Protein AF-A0A7X4EHR2-F1 (afdb_monomer)

Sequence (129 aa):
MARAGASPPFPPWRRGPMARSRPILVAVRLTPDESADWRTKAKAAGVPLSALIRRAMARTRTWTVPAAEVERERNLQVSRIGNNLNQIARWANTHKGAVEAVEVIGHLIAIKRALAALSPLEDPDSDAG

pLDDT: mean 70.05, std 15.72, range [35.59, 93.38]

Structure (mmCIF, N/CA/C/O backbone):
data_AF-A0A7X4EHR2-F1
#
_entry.id   AF-A0A7X4EHR2-F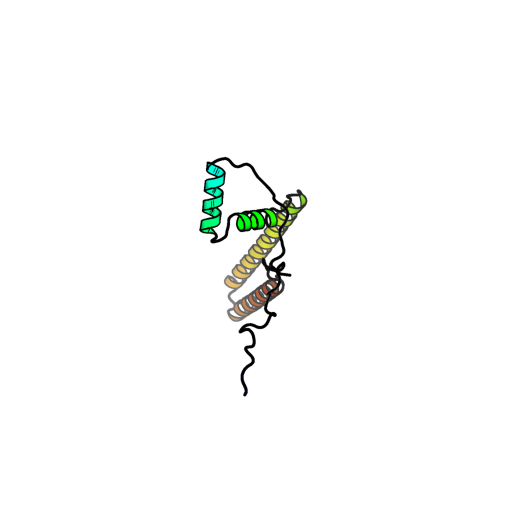1
#
loop_
_atom_site.group_PDB
_atom_site.id
_atom_site.type_symbol
_atom_site.label_atom_id
_atom_site.label_alt_id
_atom_site.label_comp_id
_atom_site.label_asym_id
_atom_site.label_entity_id
_atom_site.label_seq_id
_atom_site.pdbx_PDB_ins_code
_atom_site.Cartn_x
_atom_site.Cartn_y
_atom_site.Cartn_z
_atom_site.occupancy
_atom_site.B_iso_or_equiv
_atom_site.auth_seq_id
_atom_site.auth_comp_id
_atom_site.auth_asym_id
_atom_site.auth_atom_id
_atom_site.pdbx_PDB_model_num
ATOM 1 N N . MET A 1 1 ? -1.486 -71.027 -29.867 1.00 38.25 1 MET A N 1
ATOM 2 C CA . MET A 1 1 ? -0.600 -70.544 -28.781 1.00 38.25 1 MET A CA 1
ATOM 3 C C . MET A 1 1 ? -0.912 -69.080 -28.512 1.00 38.25 1 MET A C 1
ATOM 5 O O . MET A 1 1 ? -1.222 -68.362 -29.450 1.00 38.25 1 MET A O 1
ATOM 9 N N . ALA A 1 2 ? -0.928 -68.694 -27.238 1.00 45.69 2 ALA A N 1
ATOM 10 C CA . ALA A 1 2 ? -1.436 -67.429 -26.708 1.00 45.69 2 ALA A CA 1
ATOM 11 C C . ALA A 1 2 ? -0.322 -66.413 -26.374 1.00 45.69 2 ALA A C 1
ATOM 13 O O . ALA A 1 2 ? 0.838 -66.807 -26.279 1.00 45.69 2 ALA A O 1
ATOM 14 N N . ARG A 1 3 ? -0.770 -65.188 -26.020 1.00 42.16 3 ARG A N 1
ATOM 15 C CA . ARG A 1 3 ? -0.101 -64.061 -25.310 1.00 42.16 3 ARG A CA 1
ATOM 16 C C . ARG A 1 3 ? 0.536 -62.992 -26.211 1.00 42.16 3 ARG A C 1
ATOM 18 O O . ARG A 1 3 ? 1.156 -63.324 -27.203 1.00 42.16 3 ARG A O 1
ATOM 25 N N . ALA A 1 4 ? 0.467 -61.695 -25.911 1.00 44.94 4 ALA A N 1
ATOM 26 C CA . ALA A 1 4 ? -0.227 -60.934 -24.870 1.00 44.94 4 ALA A CA 1
ATOM 27 C C . ALA A 1 4 ? -0.303 -59.467 -25.331 1.00 44.94 4 ALA A C 1
ATOM 29 O O . ALA A 1 4 ? 0.607 -58.977 -25.997 1.00 44.94 4 ALA A O 1
ATOM 30 N N . GLY A 1 5 ? -1.379 -58.773 -24.957 1.00 51.50 5 GLY A N 1
ATOM 31 C CA . GLY A 1 5 ? -1.468 -57.325 -25.086 1.00 51.50 5 GLY A CA 1
ATOM 32 C C . GLY A 1 5 ? -0.519 -56.637 -24.106 1.00 51.50 5 GLY A C 1
ATOM 33 O O . GLY A 1 5 ? -0.476 -56.987 -22.928 1.00 51.50 5 GLY A O 1
AT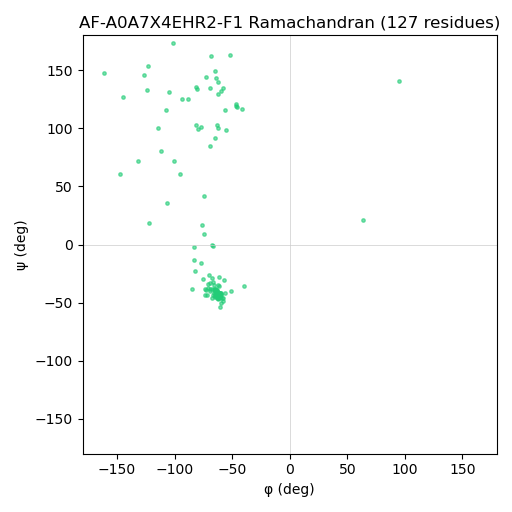OM 34 N N . ALA A 1 6 ? 0.214 -55.644 -24.597 1.00 48.06 6 ALA A N 1
ATOM 35 C CA . ALA A 1 6 ? 0.893 -54.663 -23.768 1.00 48.06 6 ALA A CA 1
ATOM 36 C C . ALA A 1 6 ? 0.245 -53.302 -24.039 1.00 48.06 6 ALA A C 1
ATOM 38 O O . ALA A 1 6 ? 0.496 -52.666 -25.061 1.00 48.06 6 ALA A O 1
ATOM 39 N N . SER A 1 7 ? -0.642 -52.891 -23.134 1.00 54.47 7 SER A N 1
ATOM 40 C CA . SER A 1 7 ? -1.141 -51.520 -23.057 1.00 54.47 7 SER A CA 1
ATOM 41 C C . SER A 1 7 ? 0.027 -50.569 -22.755 1.00 54.47 7 SER A C 1
ATOM 43 O O . SER A 1 7 ? 0.877 -50.912 -21.930 1.00 54.47 7 SER A O 1
ATOM 45 N N . PRO A 1 8 ? 0.096 -49.374 -23.364 1.00 61.09 8 PRO A N 1
ATOM 46 C CA . PRO A 1 8 ? 1.104 -48.385 -23.001 1.00 61.09 8 PRO A CA 1
ATOM 47 C C . PRO A 1 8 ? 0.900 -47.918 -21.543 1.00 61.09 8 PRO A C 1
ATOM 49 O O . PRO A 1 8 ? -0.243 -47.768 -21.107 1.00 61.09 8 PRO A O 1
ATOM 52 N N . PRO A 1 9 ? 1.979 -47.662 -20.779 1.00 59.81 9 PRO A N 1
ATOM 53 C CA . PRO A 1 9 ? 1.910 -47.457 -19.330 1.00 59.81 9 PRO A CA 1
ATOM 54 C C . PRO A 1 9 ? 1.342 -46.100 -18.875 1.00 59.81 9 PRO A C 1
ATOM 56 O O . PRO A 1 9 ? 1.393 -45.808 -17.684 1.00 59.81 9 PRO A O 1
ATOM 59 N N . PHE A 1 10 ? 0.782 -45.262 -19.759 1.00 49.91 10 PHE A N 1
ATOM 60 C CA . PHE A 1 10 ? 0.286 -43.937 -19.365 1.00 49.91 10 PHE A CA 1
ATOM 61 C C . PHE A 1 10 ? -0.974 -43.504 -20.144 1.00 49.91 10 PHE A C 1
ATOM 63 O O . PHE A 1 10 ? -0.953 -43.504 -21.376 1.00 49.91 10 PHE A O 1
ATOM 70 N N . PRO A 1 11 ? -2.072 -43.101 -19.467 1.00 49.88 11 PRO A N 1
ATOM 71 C CA . PRO A 1 11 ? -3.262 -42.563 -20.126 1.00 49.88 11 PRO A CA 1
ATOM 72 C C . PRO A 1 11 ? -3.022 -41.132 -20.662 1.00 49.88 11 PRO A C 1
ATOM 74 O O . PRO A 1 11 ? -2.364 -40.334 -19.990 1.00 49.88 11 PRO A O 1
ATOM 77 N N . PRO A 1 12 ? -3.588 -40.746 -21.826 1.00 49.91 12 PRO A N 1
ATOM 78 C CA . PRO A 1 12 ? -3.278 -39.477 -22.502 1.00 49.91 12 PRO A CA 1
ATOM 79 C C . PRO A 1 12 ? -3.914 -38.205 -21.901 1.00 49.91 12 PRO A C 1
ATOM 81 O O . PRO A 1 12 ? -3.921 -37.158 -22.549 1.00 49.91 12 PRO A O 1
ATOM 84 N N . TRP A 1 13 ? -4.409 -38.228 -20.658 1.00 55.88 13 TRP A N 1
ATOM 85 C CA . TRP A 1 13 ? -5.230 -37.132 -20.123 1.00 55.88 13 TRP A CA 1
ATOM 86 C C . TRP A 1 13 ? -4.793 -36.654 -18.732 1.00 55.88 13 TRP A C 1
ATOM 88 O O . TRP A 1 13 ? -5.491 -36.845 -17.744 1.00 55.88 13 TRP A O 1
ATOM 98 N N . ARG A 1 14 ? -3.647 -35.968 -18.665 1.00 44.97 14 ARG A N 1
ATOM 99 C CA . ARG A 1 14 ? -3.386 -34.886 -17.691 1.00 44.97 14 ARG A CA 1
ATOM 100 C C . ARG A 1 14 ? -2.473 -33.832 -18.315 1.00 44.97 14 ARG A C 1
ATOM 102 O O . ARG A 1 14 ? -1.382 -33.556 -17.828 1.00 44.97 14 ARG A O 1
ATOM 109 N N . ARG A 1 15 ? -2.918 -33.207 -19.407 1.00 49.12 15 ARG A N 1
ATOM 110 C CA . ARG A 1 15 ? -2.437 -31.855 -19.702 1.00 49.12 15 ARG A CA 1
ATOM 111 C C . ARG A 1 15 ? -3.211 -30.943 -18.755 1.00 49.12 15 ARG A C 1
ATOM 113 O O . ARG A 1 15 ? -4.391 -30.697 -18.976 1.00 49.12 15 ARG A O 1
ATOM 120 N N . GLY A 1 16 ? -2.575 -30.527 -17.657 1.00 51.25 16 GLY A N 1
ATOM 121 C CA . GLY A 1 16 ? -3.074 -29.394 -16.872 1.00 51.25 16 GLY A CA 1
ATOM 122 C C . GLY A 1 16 ? -3.310 -28.187 -17.793 1.00 51.25 16 GLY A C 1
ATOM 123 O O . GLY A 1 16 ? -2.807 -28.203 -18.924 1.00 51.25 16 GLY A O 1
ATOM 124 N N . PRO A 1 17 ? -4.079 -27.170 -17.363 1.00 50.72 17 PRO A N 1
ATOM 125 C CA . PRO A 1 17 ? -4.379 -26.010 -18.199 1.00 50.72 17 PRO A CA 1
ATOM 126 C C . PRO A 1 17 ? -3.083 -25.516 -18.840 1.00 50.72 17 PRO A C 1
ATOM 128 O O . PRO A 1 17 ? -2.110 -25.235 -18.137 1.00 50.72 17 PRO A O 1
ATOM 131 N N . MET A 1 18 ? -3.028 -25.535 -20.178 1.00 54.28 18 MET A N 1
ATOM 132 C CA . MET A 1 18 ? -1.826 -25.134 -20.900 1.00 54.28 18 MET A CA 1
ATOM 133 C C . MET A 1 18 ? -1.508 -23.716 -20.448 1.00 54.28 18 MET A C 1
ATOM 135 O O . MET A 1 18 ? -2.325 -22.816 -20.643 1.00 54.28 18 MET A O 1
ATOM 139 N N . ALA A 1 19 ? -0.361 -23.540 -19.784 1.00 59.62 19 ALA A N 1
ATOM 140 C CA . ALA A 1 19 ? 0.095 -22.232 -19.349 1.00 59.62 19 ALA A CA 1
ATOM 141 C C . ALA A 1 19 ? -0.056 -21.276 -20.534 1.00 59.62 19 ALA A C 1
ATOM 143 O O . ALA A 1 19 ? 0.474 -21.560 -21.611 1.00 59.62 19 ALA A O 1
ATOM 144 N N . ARG A 1 20 ? -0.852 -20.210 -20.356 1.00 69.31 20 ARG A N 1
ATOM 145 C CA . ARG A 1 20 ? -1.194 -19.272 -21.433 1.00 69.31 20 ARG A CA 1
ATOM 146 C C . 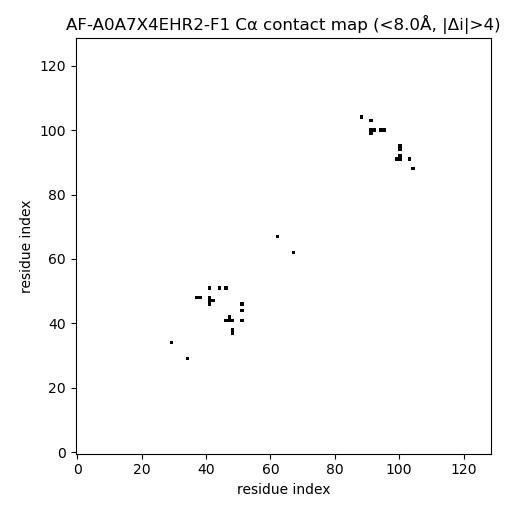ARG A 1 20 ? 0.073 -18.914 -22.203 1.00 69.31 20 ARG A C 1
ATOM 148 O O . ARG A 1 20 ? 1.023 -18.384 -21.619 1.00 69.31 20 ARG A O 1
ATOM 155 N N . SER A 1 21 ? 0.095 -19.250 -23.492 1.00 76.19 21 SER A N 1
ATOM 156 C CA . SER A 1 21 ? 1.222 -18.928 -24.363 1.00 76.19 21 SER A CA 1
ATOM 157 C C . SER A 1 21 ? 1.395 -17.410 -24.392 1.00 76.19 21 SER A C 1
ATOM 159 O O . SER A 1 21 ? 0.421 -16.674 -24.543 1.00 76.19 21 SER A O 1
ATOM 161 N N . ARG A 1 22 ? 2.630 -16.934 -24.206 1.00 79.88 22 ARG A N 1
ATOM 162 C CA . ARG A 1 22 ? 2.990 -15.509 -24.260 1.00 79.88 22 ARG A CA 1
ATOM 163 C C . ARG A 1 22 ? 3.867 -15.276 -25.499 1.00 79.88 22 ARG A C 1
ATOM 165 O O . ARG A 1 22 ? 5.086 -15.260 -25.354 1.00 79.88 22 ARG A O 1
ATOM 172 N N . PRO A 1 23 ? 3.274 -15.149 -26.704 1.00 85.19 23 PRO A N 1
ATOM 173 C CA . PRO A 1 23 ? 4.022 -15.127 -27.966 1.00 85.19 23 PRO A CA 1
ATOM 174 C C . PRO A 1 23 ? 4.710 -13.785 -28.258 1.00 85.19 23 PRO A C 1
ATOM 176 O O . PRO A 1 23 ? 5.583 -13.722 -29.117 1.00 85.19 23 PRO A O 1
ATOM 179 N N . ILE A 1 24 ? 4.322 -12.709 -27.567 1.00 88.31 24 ILE A N 1
ATOM 180 C CA . ILE A 1 24 ? 4.834 -11.357 -27.815 1.00 88.31 24 ILE A CA 1
ATOM 181 C C . ILE A 1 24 ? 6.103 -11.118 -26.993 1.00 88.31 24 ILE A C 1
ATOM 183 O O . ILE A 1 24 ? 6.093 -11.243 -25.765 1.00 88.31 24 ILE A O 1
ATOM 187 N N . LEU A 1 25 ? 7.181 -10.722 -27.673 1.00 86.44 25 LEU A N 1
ATOM 188 C CA . LEU A 1 25 ? 8.431 -10.295 -27.051 1.00 86.44 25 LEU A CA 1
ATOM 189 C C . LEU A 1 25 ? 8.445 -8.771 -26.882 1.00 86.44 25 LEU A C 1
ATOM 191 O O . LEU A 1 25 ? 8.320 -8.032 -27.854 1.00 86.44 25 LEU A O 1
ATOM 195 N N . VAL A 1 26 ? 8.665 -8.312 -25.651 1.00 83.56 26 VAL A N 1
ATOM 196 C CA . VAL A 1 26 ? 8.966 -6.907 -25.345 1.00 83.56 26 VAL A CA 1
ATOM 197 C C . VAL A 1 26 ? 10.440 -6.821 -24.962 1.00 83.56 26 VAL A C 1
ATOM 199 O O . VAL A 1 26 ? 10.850 -7.414 -23.963 1.00 83.56 26 VAL A O 1
ATOM 202 N N . ALA A 1 27 ? 11.237 -6.114 -25.764 1.00 88.00 27 ALA A N 1
ATOM 203 C CA . ALA A 1 27 ? 12.664 -5.915 -25.527 1.00 88.00 27 ALA A CA 1
ATOM 204 C C . ALA A 1 27 ? 12.930 -4.491 -25.020 1.00 88.00 27 ALA A C 1
ATOM 206 O O . ALA A 1 27 ? 12.463 -3.520 -25.609 1.00 88.00 27 ALA A O 1
ATOM 207 N N . VAL A 1 28 ? 13.703 -4.374 -23.939 1.00 87.38 28 VAL A N 1
ATOM 208 C CA . VAL A 1 28 ? 14.127 -3.098 -23.343 1.00 87.38 28 VAL A CA 1
ATOM 209 C C . VAL A 1 28 ? 15.650 -3.094 -23.286 1.00 87.38 28 VAL A C 1
ATOM 211 O O . VAL A 1 28 ? 16.254 -4.089 -22.882 1.00 87.38 28 VAL A O 1
ATOM 214 N N . ARG A 1 29 ? 16.276 -1.995 -23.717 1.00 91.56 29 ARG A N 1
ATOM 215 C CA . ARG A 1 29 ? 17.724 -1.803 -23.563 1.00 91.56 29 ARG A CA 1
ATOM 216 C C . ARG A 1 29 ? 18.010 -1.329 -22.144 1.00 91.56 29 ARG A C 1
ATOM 218 O O . ARG A 1 29 ? 17.332 -0.430 -21.664 1.00 91.56 29 ARG A O 1
ATOM 225 N N . LEU A 1 30 ? 19.001 -1.940 -21.510 1.00 88.44 30 LEU A N 1
ATOM 226 C CA . LEU A 1 30 ? 19.426 -1.629 -20.150 1.00 88.44 30 LEU A CA 1
ATOM 227 C C . LEU A 1 30 ? 20.922 -1.355 -20.157 1.00 88.44 30 LEU A C 1
ATOM 229 O O . LEU A 1 30 ? 21.674 -1.996 -20.899 1.00 88.44 30 LEU A O 1
ATOM 233 N N . THR A 1 31 ? 21.348 -0.443 -19.300 1.00 91.38 31 THR A N 1
ATOM 23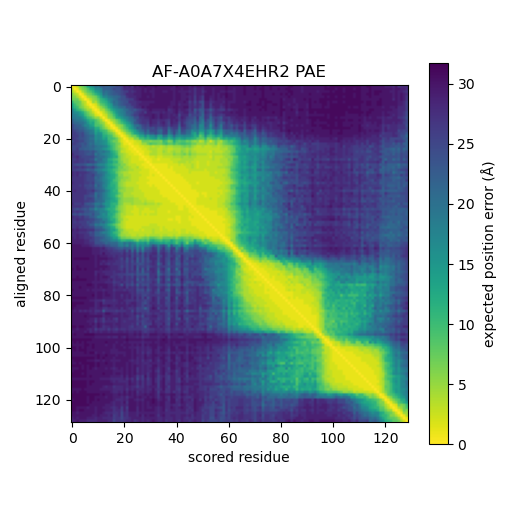4 C CA . THR A 1 31 ? 22.752 -0.336 -18.911 1.00 91.38 31 THR A CA 1
ATOM 235 C C . THR A 1 31 ? 23.174 -1.562 -18.078 1.00 91.38 31 THR A C 1
ATOM 237 O O . THR A 1 31 ? 22.318 -2.297 -17.562 1.00 91.38 31 THR A O 1
ATOM 240 N N . PRO A 1 32 ? 24.487 -1.834 -17.941 1.00 91.75 32 PRO A N 1
ATOM 241 C CA . PRO A 1 32 ? 24.973 -2.943 -17.118 1.00 91.75 32 PRO A CA 1
ATOM 242 C C . PRO A 1 32 ? 24.485 -2.871 -15.665 1.00 91.75 32 PRO A C 1
ATOM 244 O O . PRO A 1 32 ? 24.047 -3.889 -15.123 1.00 91.75 32 PRO A O 1
ATOM 247 N N . ASP A 1 33 ? 24.485 -1.670 -15.083 1.00 86.81 33 ASP A N 1
ATOM 248 C CA . ASP A 1 33 ? 24.084 -1.431 -13.694 1.00 86.81 33 ASP A CA 1
ATOM 249 C C . ASP A 1 33 ? 22.585 -1.685 -13.490 1.00 86.81 33 ASP A C 1
ATOM 251 O O . ASP A 1 33 ? 22.194 -2.437 -12.599 1.00 86.81 33 ASP A O 1
ATOM 255 N N . GLU A 1 34 ? 21.730 -1.182 -14.387 1.00 85.62 34 GLU A N 1
ATOM 256 C CA . GLU A 1 34 ? 20.285 -1.443 -14.326 1.00 85.62 34 GLU A CA 1
ATOM 257 C C . GLU A 1 34 ? 19.969 -2.942 -14.436 1.00 85.62 34 GLU A C 1
ATOM 259 O O . GLU A 1 34 ? 19.126 -3.471 -13.708 1.00 85.62 34 GLU A O 1
ATOM 264 N N . SER A 1 35 ? 20.666 -3.659 -15.323 1.00 88.94 35 SER A N 1
ATOM 265 C CA . SER A 1 35 ? 20.518 -5.113 -15.460 1.00 88.94 35 SER A CA 1
ATOM 266 C C . SER A 1 35 ? 20.908 -5.846 -14.171 1.00 88.94 35 SER A C 1
ATOM 268 O O . SER A 1 35 ? 20.207 -6.777 -13.753 1.00 88.94 35 SER A O 1
ATOM 270 N N . ALA A 1 36 ? 21.996 -5.430 -13.517 1.00 91.50 36 ALA A N 1
ATOM 271 C CA . ALA A 1 36 ? 22.443 -6.000 -12.249 1.00 91.50 36 ALA A CA 1
ATOM 272 C C . ALA A 1 36 ? 21.432 -5.737 -11.120 1.00 91.50 36 ALA A C 1
ATOM 274 O O . ALA A 1 36 ? 21.046 -6.666 -10.398 1.00 91.50 36 ALA A O 1
ATOM 275 N N . ASP A 1 37 ? 20.921 -4.512 -11.026 1.00 93.38 37 ASP A N 1
ATOM 276 C CA . ASP A 1 37 ? 19.909 -4.121 -10.047 1.00 93.38 37 ASP A CA 1
ATOM 277 C C . ASP A 1 37 ? 18.618 -4.922 -10.207 1.00 93.38 37 ASP A C 1
ATOM 279 O O . ASP A 1 37 ? 18.051 -5.427 -9.231 1.00 93.38 37 ASP A O 1
ATOM 283 N N . TRP A 1 38 ? 18.137 -5.086 -11.440 1.00 92.62 38 TRP A N 1
ATOM 284 C CA . TRP A 1 38 ? 16.894 -5.810 -11.690 1.00 92.62 38 TRP A CA 1
ATOM 285 C C . TRP A 1 38 ? 17.033 -7.301 -11.371 1.00 92.62 38 TRP A C 1
ATOM 287 O O . TRP A 1 38 ? 16.115 -7.905 -10.809 1.00 92.62 38 TRP A O 1
ATOM 297 N N . ARG A 1 39 ? 18.188 -7.902 -11.677 1.00 91.69 39 ARG A N 1
ATOM 298 C CA . ARG A 1 39 ? 18.493 -9.295 -11.309 1.00 91.69 39 ARG A CA 1
ATOM 299 C C . ARG A 1 39 ? 18.571 -9.473 -9.800 1.00 91.69 39 ARG A C 1
ATOM 301 O O . ARG A 1 39 ? 18.042 -10.455 -9.283 1.00 91.69 39 ARG A O 1
ATOM 308 N N . THR A 1 40 ? 19.167 -8.514 -9.101 1.00 93.25 40 THR A N 1
ATOM 309 C CA . THR A 1 40 ? 19.239 -8.510 -7.636 1.00 93.25 40 THR A CA 1
ATOM 310 C C . THR A 1 40 ? 17.842 -8.446 -7.024 1.00 93.25 40 THR A C 1
ATOM 312 O O . THR A 1 40 ? 17.503 -9.280 -6.184 1.00 93.25 40 THR A O 1
ATOM 315 N N . LYS A 1 41 ? 16.981 -7.546 -7.516 1.00 91.00 41 LYS A N 1
ATOM 316 C CA . LYS A 1 41 ? 15.569 -7.449 -7.102 1.00 91.00 41 LYS A CA 1
ATOM 317 C C . LYS A 1 41 ? 14.795 -8.742 -7.375 1.00 91.00 41 LYS A C 1
ATOM 319 O O . LYS A 1 41 ? 14.030 -9.188 -6.524 1.00 91.00 41 LYS A O 1
ATOM 324 N N . ALA A 1 42 ? 15.010 -9.371 -8.530 1.00 91.69 42 ALA A N 1
ATOM 325 C CA . ALA A 1 42 ? 14.350 -10.626 -8.890 1.00 91.69 42 ALA A CA 1
ATOM 326 C C . ALA A 1 42 ? 14.772 -11.773 -7.960 1.00 91.69 42 ALA A C 1
ATOM 328 O O . ALA A 1 42 ? 13.920 -12.510 -7.464 1.00 91.69 42 ALA A O 1
ATOM 329 N N . LYS A 1 43 ? 16.074 -11.864 -7.657 1.00 92.88 43 LYS A N 1
ATOM 330 C CA . LYS A 1 43 ? 16.630 -12.836 -6.710 1.00 92.88 43 LYS A CA 1
ATOM 331 C C . LYS A 1 43 ? 16.076 -12.630 -5.300 1.00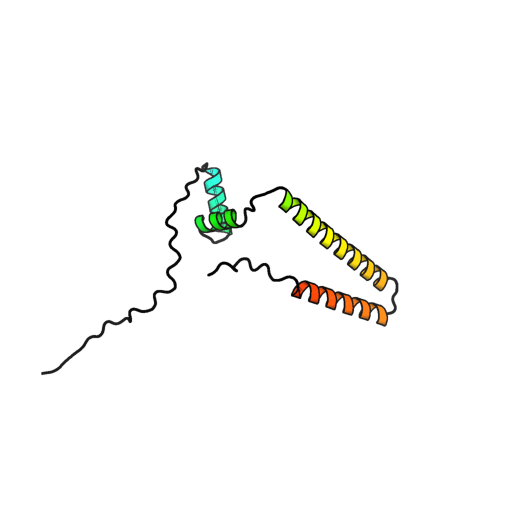 92.88 43 LYS A C 1
ATOM 333 O O . LYS A 1 43 ? 15.646 -13.600 -4.688 1.00 92.88 43 LYS A O 1
ATOM 338 N N . ALA A 1 44 ? 16.037 -11.389 -4.815 1.00 90.56 44 ALA A N 1
ATOM 339 C CA . ALA A 1 44 ? 15.475 -11.059 -3.504 1.00 90.56 44 ALA A CA 1
ATOM 340 C C . ALA A 1 44 ? 13.984 -11.421 -3.401 1.00 90.56 44 ALA A C 1
ATOM 342 O O . ALA A 1 44 ? 13.527 -11.889 -2.365 1.00 90.56 44 ALA A O 1
ATOM 343 N N . ALA A 1 45 ? 13.236 -11.257 -4.494 1.00 86.12 45 ALA A N 1
ATOM 344 C CA . ALA A 1 45 ? 11.824 -11.616 -4.573 1.00 86.12 45 ALA A CA 1
ATOM 345 C C . ALA A 1 45 ? 11.567 -13.105 -4.891 1.00 86.12 45 ALA A C 1
ATOM 347 O O . ALA A 1 45 ? 10.407 -13.503 -4.978 1.00 86.12 45 ALA A O 1
ATOM 348 N N . GLY A 1 46 ? 12.610 -13.920 -5.106 1.00 92.69 46 GLY A N 1
ATOM 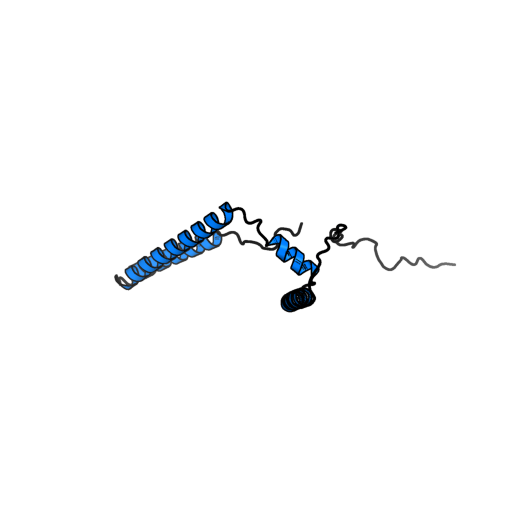349 C CA . GLY A 1 46 ? 12.485 -15.351 -5.412 1.00 92.69 46 GLY A CA 1
ATOM 350 C C . GLY A 1 46 ? 11.774 -15.664 -6.735 1.00 92.69 46 GLY A C 1
ATOM 351 O O . GLY A 1 46 ? 11.252 -16.762 -6.910 1.00 92.69 46 GLY A O 1
ATOM 352 N N . VAL A 1 47 ? 11.719 -14.710 -7.669 1.00 91.50 47 VAL A N 1
ATOM 353 C CA . VAL A 1 47 ? 10.989 -14.844 -8.939 1.00 91.50 47 VAL A CA 1
ATOM 354 C C . VAL A 1 47 ? 11.907 -14.634 -10.140 1.00 91.50 47 VAL A C 1
ATOM 356 O O . VAL A 1 47 ? 12.888 -13.897 -10.050 1.00 91.50 47 VAL A O 1
ATOM 359 N N . PRO A 1 48 ? 11.598 -15.223 -11.310 1.00 90.81 48 PRO A N 1
ATOM 360 C CA . PRO A 1 48 ? 12.347 -14.922 -12.520 1.00 90.81 48 PRO A CA 1
ATOM 361 C C . PRO A 1 48 ? 12.152 -13.457 -12.925 1.00 90.81 48 PRO A C 1
ATOM 363 O O . PRO A 1 48 ? 11.074 -12.881 -12.755 1.00 90.81 48 PRO A O 1
ATOM 366 N N . LEU A 1 49 ? 13.176 -12.877 -13.550 1.00 88.50 49 LEU A N 1
ATOM 367 C CA . LEU A 1 49 ? 13.198 -11.476 -13.985 1.00 88.50 49 LEU A CA 1
ATOM 368 C C . LEU A 1 49 ? 11.959 -11.079 -14.807 1.00 88.50 49 LEU A C 1
ATOM 370 O O . LEU A 1 49 ? 11.380 -10.020 -14.595 1.00 88.50 49 LEU A O 1
ATOM 374 N N . SER A 1 50 ? 11.490 -11.958 -15.695 1.00 88.06 50 SER A N 1
ATOM 375 C CA . SER A 1 50 ? 10.292 -11.703 -16.506 1.00 88.06 50 SER A CA 1
ATOM 376 C C . SER A 1 50 ? 9.003 -11.638 -15.679 1.00 88.06 50 SER A C 1
ATOM 378 O O . SER A 1 50 ? 8.083 -10.904 -16.032 1.00 88.06 50 SER A O 1
ATOM 380 N N . ALA A 1 51 ? 8.909 -12.391 -14.578 1.00 86.44 51 ALA A N 1
ATOM 381 C CA . ALA A 1 51 ? 7.782 -12.296 -13.655 1.00 86.44 51 ALA A CA 1
ATOM 382 C C . ALA A 1 51 ? 7.863 -11.017 -12.820 1.00 86.44 51 ALA A C 1
ATOM 384 O O . ALA A 1 51 ? 6.834 -10.375 -12.626 1.00 86.44 51 ALA A O 1
ATOM 385 N N . LEU A 1 52 ? 9.068 -10.611 -12.403 1.00 90.44 52 LEU A N 1
ATOM 386 C CA . LEU A 1 52 ? 9.277 -9.326 -11.740 1.00 90.44 52 LEU A CA 1
ATOM 387 C C . LEU A 1 52 ? 8.847 -8.161 -12.640 1.00 90.44 52 LEU A C 1
ATOM 389 O O . LEU A 1 52 ? 8.058 -7.336 -12.200 1.00 90.44 52 LEU A O 1
ATOM 393 N N . ILE A 1 53 ? 9.299 -8.124 -13.898 1.00 89.69 53 ILE A N 1
ATOM 394 C CA . ILE A 1 53 ? 8.949 -7.059 -14.854 1.00 89.69 53 ILE A CA 1
ATOM 395 C C . ILE A 1 53 ? 7.439 -7.028 -15.099 1.00 89.69 53 ILE A C 1
ATOM 397 O O . ILE A 1 53 ? 6.835 -5.963 -15.057 1.00 89.69 53 ILE A O 1
ATOM 401 N N . ARG A 1 54 ? 6.794 -8.187 -15.289 1.00 87.50 54 ARG A N 1
ATOM 402 C CA . ARG A 1 54 ? 5.331 -8.246 -15.453 1.00 87.50 54 ARG A CA 1
ATOM 403 C C . ARG A 1 54 ? 4.587 -7.731 -14.225 1.00 87.50 54 ARG A C 1
ATOM 405 O O . ARG A 1 54 ? 3.657 -6.950 -14.375 1.00 87.50 54 ARG A O 1
ATOM 412 N N . ARG A 1 55 ? 5.003 -8.135 -13.021 1.00 88.00 55 ARG A N 1
ATOM 413 C CA . ARG A 1 55 ? 4.420 -7.640 -11.765 1.00 88.00 55 ARG A CA 1
ATOM 414 C C . ARG A 1 55 ? 4.648 -6.145 -11.592 1.00 88.00 55 ARG A C 1
ATOM 416 O O . ARG A 1 55 ? 3.743 -5.455 -11.144 1.00 88.00 55 ARG A O 1
ATOM 423 N N . ALA A 1 56 ? 5.832 -5.655 -11.951 1.00 84.50 56 ALA A N 1
ATOM 424 C CA . ALA A 1 56 ? 6.143 -4.236 -11.925 1.00 84.50 56 ALA A CA 1
ATOM 425 C C . ALA A 1 56 ? 5.193 -3.478 -12.855 1.00 84.50 56 ALA A C 1
ATOM 427 O O . ALA A 1 56 ? 4.469 -2.628 -12.366 1.00 84.50 56 ALA A O 1
ATOM 428 N N . MET A 1 57 ? 5.086 -3.876 -14.126 1.00 83.00 57 MET A N 1
ATOM 429 C CA . MET A 1 57 ? 4.195 -3.237 -15.102 1.00 83.00 57 MET A CA 1
ATOM 430 C C . MET A 1 57 ? 2.708 -3.335 -14.738 1.00 83.00 57 MET A C 1
ATOM 432 O O . MET A 1 57 ? 1.970 -2.395 -14.996 1.00 83.00 57 MET A O 1
ATOM 436 N N . ALA A 1 58 ? 2.263 -4.432 -14.117 1.00 79.88 58 ALA A N 1
ATOM 437 C CA . ALA A 1 58 ? 0.886 -4.570 -13.632 1.00 79.88 58 ALA A CA 1
ATOM 438 C C . ALA A 1 58 ? 0.589 -3.651 -12.432 1.00 79.88 58 ALA A C 1
ATOM 440 O O . ALA A 1 58 ? -0.523 -3.157 -12.283 1.00 79.88 58 ALA A O 1
ATOM 441 N N . ARG A 1 59 ? 1.591 -3.409 -11.575 1.00 74.88 59 ARG A N 1
ATOM 442 C CA . ARG A 1 59 ? 1.505 -2.469 -10.445 1.00 74.88 59 ARG A CA 1
ATOM 443 C C . ARG A 1 59 ? 1.744 -1.024 -10.857 1.00 74.88 59 ARG A C 1
ATOM 445 O O . ARG A 1 59 ? 1.334 -0.120 -10.131 1.00 74.88 59 ARG A O 1
ATOM 452 N N . THR A 1 60 ? 2.430 -0.797 -11.975 1.00 67.31 60 THR A N 1
ATOM 453 C CA . THR A 1 60 ? 2.614 0.524 -12.565 1.00 67.31 60 THR A CA 1
ATOM 454 C C . THR A 1 60 ? 1.248 1.033 -12.993 1.00 67.31 60 THR A C 1
ATOM 456 O O . THR A 1 60 ? 0.778 0.787 -14.100 1.00 67.31 60 THR A O 1
ATOM 459 N N . ARG A 1 61 ? 0.592 1.755 -12.087 1.00 55.53 61 ARG A N 1
ATOM 460 C CA . ARG A 1 61 ? -0.605 2.513 -12.417 1.00 55.53 61 ARG A CA 1
ATOM 461 C C . ARG A 1 61 ? -0.208 3.562 -13.443 1.00 55.53 61 ARG A C 1
ATOM 463 O O . ARG A 1 61 ? 0.763 4.293 -13.242 1.00 55.53 61 ARG A O 1
ATOM 470 N N . THR A 1 62 ? -0.950 3.645 -14.540 1.00 51.72 62 THR A N 1
ATOM 471 C CA . THR A 1 62 ? -0.859 4.785 -15.449 1.00 51.72 62 THR A CA 1
ATOM 472 C C . THR A 1 62 ? -1.277 6.011 -14.651 1.00 51.72 62 THR A C 1
ATOM 474 O O . THR A 1 62 ? -2.464 6.193 -14.374 1.00 51.72 62 THR A O 1
ATOM 477 N N . TRP A 1 63 ? -0.296 6.786 -14.190 1.00 41.38 63 TRP A N 1
ATOM 478 C CA . TRP A 1 63 ? -0.516 7.942 -13.332 1.00 41.38 63 TRP A CA 1
ATOM 479 C C . TRP A 1 63 ? -1.212 9.035 -14.135 1.00 41.38 63 TRP A C 1
ATOM 481 O O . TRP A 1 63 ? -0.592 9.927 -14.705 1.00 41.38 63 TRP A O 1
ATOM 491 N N . THR A 1 64 ? -2.530 8.947 -14.216 1.00 52.47 64 THR A N 1
ATOM 492 C CA . THR A 1 64 ? -3.356 10.103 -14.513 1.00 52.47 64 THR A CA 1
ATOM 493 C C . THR A 1 64 ? -3.532 10.849 -13.190 1.00 52.47 64 THR A C 1
ATOM 495 O O . THR A 1 64 ? -3.779 10.241 -12.148 1.00 52.47 64 THR A O 1
ATOM 498 N N . VAL A 1 65 ? -3.382 12.175 -13.228 1.00 50.06 65 VAL A N 1
ATOM 499 C CA . VAL A 1 65 ? -3.553 13.111 -12.096 1.00 50.06 65 VAL A CA 1
ATOM 500 C C . VAL A 1 65 ? -4.739 12.785 -11.154 1.00 50.06 65 VAL A C 1
ATOM 502 O O . VAL A 1 65 ? -4.551 12.913 -9.944 1.00 50.06 65 VAL A O 1
ATOM 505 N N . PRO A 1 66 ? -5.900 12.266 -11.615 1.00 54.28 66 PRO A N 1
ATOM 506 C CA . PRO A 1 66 ? -7.015 11.903 -10.737 1.00 54.28 66 PRO A CA 1
ATOM 507 C C . PRO A 1 66 ? -6.698 10.803 -9.709 1.00 54.28 66 PRO A C 1
ATOM 509 O O . PRO A 1 66 ? -7.290 10.784 -8.635 1.00 54.28 66 PRO A O 1
ATOM 512 N N . ALA A 1 67 ? -5.760 9.890 -9.986 1.00 56.22 67 ALA A N 1
ATOM 513 C CA . ALA A 1 67 ? -5.471 8.765 -9.090 1.00 56.22 67 ALA A CA 1
ATOM 514 C C . ALA A 1 67 ? -4.760 9.200 -7.793 1.00 56.22 67 ALA A C 1
ATOM 516 O O . ALA A 1 67 ? -5.014 8.642 -6.728 1.00 56.22 67 ALA A O 1
ATOM 517 N N . ALA A 1 68 ? -3.905 10.223 -7.868 1.00 58.84 68 ALA A N 1
ATOM 518 C CA . ALA A 1 68 ? -3.149 10.730 -6.722 1.00 58.84 68 ALA A CA 1
ATOM 519 C C . ALA A 1 68 ? -4.039 11.473 -5.716 1.00 58.84 68 ALA A C 1
ATOM 521 O O . ALA A 1 68 ? -3.848 11.377 -4.504 1.00 58.84 68 ALA A O 1
ATOM 522 N N . GLU A 1 69 ? -5.020 12.213 -6.226 1.00 60.12 69 GLU A N 1
ATOM 523 C CA . GLU A 1 69 ? -5.958 12.983 -5.415 1.00 60.12 69 GLU A CA 1
ATOM 524 C C . GLU A 1 69 ? -6.951 12.062 -4.700 1.00 60.12 69 GLU A C 1
ATOM 526 O O . GLU A 1 69 ? -7.197 12.229 -3.506 1.00 60.12 69 GLU A O 1
ATOM 531 N N . VAL A 1 70 ? -7.403 11.003 -5.380 1.00 67.06 70 VAL A N 1
ATOM 532 C CA . VAL A 1 70 ? -8.236 9.948 -4.784 1.00 67.06 70 VAL A CA 1
ATOM 533 C C . VAL A 1 70 ? -7.498 9.207 -3.663 1.00 67.06 70 VAL A C 1
ATOM 535 O O . VAL A 1 70 ? -8.072 8.969 -2.599 1.00 67.06 70 VAL A O 1
ATOM 538 N N . GLU A 1 71 ? -6.219 8.862 -3.843 1.00 66.56 71 GLU A N 1
ATOM 539 C CA . GLU A 1 71 ? -5.437 8.221 -2.776 1.00 66.56 71 GLU A CA 1
ATOM 540 C C . GLU A 1 71 ? -5.139 9.158 -1.606 1.00 66.56 71 GLU A C 1
ATOM 542 O O . GLU A 1 71 ? -5.213 8.746 -0.445 1.00 66.56 71 GLU A O 1
ATOM 547 N N . ARG A 1 72 ? -4.849 10.432 -1.885 1.00 67.75 72 ARG A N 1
ATOM 548 C CA . ARG A 1 72 ? -4.653 11.443 -0.845 1.00 67.75 72 ARG A CA 1
ATOM 549 C C . ARG A 1 72 ? -5.924 11.644 -0.027 1.00 67.75 72 ARG A C 1
ATOM 551 O O . ARG A 1 72 ? -5.841 11.660 1.199 1.00 67.75 72 ARG A O 1
ATOM 558 N N . GLU A 1 73 ? -7.078 11.751 -0.678 1.00 70.25 73 GLU A N 1
ATOM 559 C CA . GLU A 1 73 ? -8.363 11.902 0.002 1.00 70.25 73 GLU A CA 1
ATOM 560 C C . GLU A 1 73 ? -8.687 10.665 0.850 1.00 70.25 73 GLU A C 1
ATOM 562 O O . GLU A 1 73 ? -9.036 10.810 2.022 1.00 70.25 73 GLU A O 1
ATOM 567 N N . ARG A 1 74 ? -8.452 9.444 0.343 1.00 69.12 74 ARG A N 1
ATOM 568 C CA . ARG A 1 74 ? -8.590 8.222 1.160 1.00 69.12 74 ARG A CA 1
ATOM 569 C C . ARG A 1 74 ? -7.689 8.241 2.394 1.00 69.12 74 ARG A C 1
ATOM 571 O O . ARG A 1 74 ? -8.160 7.967 3.497 1.00 69.12 74 ARG A O 1
ATOM 578 N N . ASN A 1 75 ? -6.420 8.609 2.245 1.00 72.19 75 ASN A N 1
ATOM 579 C CA . ASN A 1 75 ? -5.484 8.670 3.369 1.00 72.19 75 ASN A CA 1
ATOM 580 C C . ASN A 1 75 ? -5.884 9.739 4.401 1.00 72.19 75 ASN A C 1
ATOM 582 O O . ASN A 1 75 ? -5.780 9.509 5.609 1.00 72.19 75 ASN A O 1
ATOM 586 N N . LEU A 1 76 ? -6.389 10.890 3.946 1.00 72.62 76 LEU A N 1
ATOM 587 C CA . LEU A 1 76 ? -6.920 11.935 4.823 1.00 72.62 76 LEU A CA 1
ATOM 588 C C . LEU A 1 76 ? -8.158 11.456 5.587 1.00 72.62 76 LEU A C 1
ATOM 590 O O . LEU A 1 76 ? -8.270 11.718 6.786 1.00 72.62 76 LEU A O 1
ATOM 594 N N . GLN A 1 77 ? -9.059 10.720 4.937 1.00 74.25 77 GLN A N 1
ATOM 595 C CA . GLN A 1 77 ? -10.238 10.150 5.589 1.00 74.25 77 GLN A CA 1
ATOM 596 C C . GLN A 1 77 ? -9.862 9.122 6.659 1.00 74.25 77 GLN A C 1
ATOM 598 O O . GLN A 1 77 ? -10.365 9.201 7.780 1.00 74.25 77 GLN A O 1
ATOM 603 N N . VAL A 1 78 ? -8.913 8.228 6.373 1.00 77.19 78 VAL A N 1
ATOM 604 C CA . VAL A 1 78 ? -8.396 7.270 7.365 1.00 77.19 78 VAL A CA 1
ATOM 605 C C . VAL A 1 78 ? -7.751 7.996 8.551 1.00 77.19 78 VAL A C 1
ATOM 607 O O . VAL A 1 78 ? -8.011 7.649 9.703 1.00 77.19 78 VAL A O 1
ATOM 610 N N . SER A 1 79 ? -6.969 9.048 8.294 1.00 72.81 79 SER A N 1
ATOM 611 C CA . SER A 1 79 ? -6.357 9.867 9.348 1.00 72.81 79 SER A CA 1
ATOM 612 C C . SER A 1 79 ? -7.404 10.562 10.231 1.00 72.81 79 SER A C 1
ATOM 614 O O . SER A 1 79 ? -7.302 10.544 11.460 1.00 72.81 79 SER A O 1
ATOM 616 N N . ARG A 1 80 ? -8.477 11.103 9.636 1.00 76.25 80 ARG A N 1
ATOM 617 C CA . ARG A 1 80 ? -9.611 11.691 10.376 1.00 76.25 80 ARG A CA 1
ATOM 618 C C . ARG A 1 80 ? -10.318 10.657 11.255 1.00 76.25 80 ARG A C 1
ATOM 620 O O . ARG A 1 80 ? -10.588 10.942 12.419 1.00 76.25 80 ARG A O 1
ATOM 627 N N . ILE A 1 81 ? -10.557 9.452 10.736 1.00 77.81 81 ILE A N 1
ATOM 628 C CA . ILE A 1 81 ? -11.143 8.343 11.505 1.00 77.81 81 ILE A CA 1
ATOM 629 C C . ILE A 1 81 ? -10.244 7.979 12.694 1.00 77.81 81 ILE A C 1
ATOM 631 O O . ILE A 1 81 ? -10.731 7.866 13.819 1.00 77.81 81 ILE A O 1
ATOM 635 N N . GLY A 1 82 ? -8.932 7.861 12.474 1.00 72.06 82 GLY A N 1
ATOM 636 C CA . GLY A 1 82 ? -7.963 7.582 13.537 1.00 72.06 82 GLY A CA 1
ATOM 637 C C . GLY A 1 82 ? -7.942 8.661 14.624 1.00 72.06 82 GLY A C 1
ATOM 638 O O . GLY A 1 82 ? -7.928 8.345 15.814 1.00 72.06 82 GLY A O 1
ATOM 639 N N . ASN A 1 83 ? -8.019 9.934 14.232 1.00 72.62 83 ASN A N 1
ATOM 640 C CA . ASN A 1 83 ? -8.084 11.053 15.172 1.00 72.62 83 ASN A CA 1
ATOM 641 C C . ASN A 1 83 ? -9.362 11.032 16.014 1.00 72.62 83 ASN A C 1
ATOM 643 O O . ASN A 1 83 ? -9.280 11.192 17.233 1.00 72.62 83 ASN A O 1
ATOM 647 N N . ASN A 1 84 ? -10.517 10.786 15.395 1.00 75.50 84 ASN A N 1
ATOM 648 C CA . ASN A 1 84 ? -11.792 10.677 16.104 1.00 75.50 84 ASN A CA 1
ATOM 649 C C . ASN A 1 84 ? -11.775 9.504 17.090 1.00 75.50 84 ASN A C 1
ATOM 651 O O . ASN A 1 84 ? -12.156 9.660 18.248 1.00 75.50 84 ASN A O 1
ATOM 655 N N . LEU A 1 85 ? -11.240 8.353 16.676 1.00 72.75 85 LEU A N 1
ATOM 656 C CA . LEU A 1 85 ? -11.081 7.192 17.549 1.00 72.75 85 LEU A CA 1
ATOM 657 C C . LEU A 1 85 ? -10.186 7.506 18.757 1.00 72.75 85 LEU A C 1
ATOM 659 O O . LEU A 1 85 ? -10.517 7.159 19.889 1.00 72.75 85 LEU A O 1
ATOM 663 N N . ASN A 1 86 ? -9.076 8.211 18.533 1.00 76.12 86 ASN A N 1
ATOM 664 C CA . ASN A 1 86 ? -8.153 8.607 19.593 1.00 76.12 86 ASN A CA 1
ATOM 665 C C . ASN A 1 86 ? -8.764 9.642 20.559 1.00 76.12 86 ASN A C 1
ATOM 667 O O . ASN A 1 86 ? -8.386 9.711 21.729 1.00 76.12 86 ASN A O 1
ATOM 671 N N . GLN A 1 87 ? -9.701 10.469 20.090 1.00 73.44 87 GLN A N 1
ATOM 672 C CA . GLN A 1 87 ? -10.463 11.381 20.945 1.00 73.44 87 GLN A CA 1
ATOM 673 C C . GLN A 1 87 ? -11.478 10.625 21.804 1.00 73.44 87 GLN A C 1
ATOM 675 O O . GLN A 1 87 ? -11.534 10.874 23.004 1.00 73.44 87 GLN A O 1
ATOM 680 N N . ILE A 1 88 ? -12.205 9.662 21.230 1.00 71.94 88 ILE A N 1
ATOM 681 C CA . ILE A 1 88 ? -13.150 8.815 21.976 1.00 71.94 88 ILE A CA 1
ATOM 682 C C . ILE A 1 88 ? -12.409 7.995 23.036 1.00 71.94 88 ILE A C 1
ATOM 684 O O . ILE A 1 88 ? -12.834 7.952 24.186 1.00 71.94 88 ILE A O 1
ATOM 688 N N . ALA A 1 89 ? -11.261 7.411 22.685 1.00 71.12 89 ALA A N 1
ATOM 689 C CA . ALA A 1 89 ? -10.427 6.676 23.631 1.00 71.12 89 ALA A CA 1
ATOM 690 C C . ALA A 1 89 ? -9.948 7.567 24.787 1.00 71.12 89 ALA A C 1
ATOM 692 O O . ALA A 1 89 ? -10.017 7.168 25.947 1.00 71.12 89 ALA A O 1
ATOM 693 N N . ARG A 1 90 ? -9.500 8.797 24.494 1.00 73.25 90 ARG A N 1
ATOM 694 C CA . ARG A 1 90 ? -9.132 9.764 25.538 1.00 73.25 90 ARG A CA 1
ATOM 695 C C . ARG A 1 90 ? -10.328 10.152 26.399 1.00 73.25 90 ARG A C 1
ATOM 697 O O . ARG A 1 90 ? -10.203 10.118 27.615 1.00 73.25 90 ARG A O 1
ATOM 704 N N . TRP A 1 91 ? -11.476 10.457 25.798 1.00 74.56 91 TRP A N 1
ATOM 705 C CA . TRP A 1 91 ? -12.693 10.805 26.529 1.00 74.56 91 TRP A CA 1
ATOM 706 C C . TRP A 1 91 ? -13.135 9.674 27.464 1.00 74.56 91 TRP A C 1
ATOM 708 O O . TRP A 1 91 ? -13.359 9.942 28.642 1.00 74.56 91 TRP A O 1
ATOM 718 N N . ALA A 1 92 ? -13.153 8.427 26.985 1.00 66.56 92 ALA A N 1
ATOM 719 C CA . ALA A 1 92 ? -13.480 7.243 27.782 1.00 66.56 92 ALA A CA 1
ATOM 720 C C . ALA A 1 92 ? -12.462 6.999 28.913 1.00 66.56 92 ALA A C 1
ATOM 722 O O . ALA A 1 92 ? -12.836 6.654 30.030 1.00 66.56 92 ALA A O 1
ATOM 723 N N . ASN A 1 93 ? -11.172 7.242 28.660 1.00 68.38 93 ASN A N 1
ATOM 724 C CA . ASN A 1 93 ? -10.130 7.162 29.688 1.00 68.38 93 ASN A CA 1
ATOM 725 C C . ASN A 1 93 ? -10.213 8.299 30.725 1.00 68.38 93 ASN A C 1
ATOM 727 O O . ASN A 1 93 ? -9.732 8.141 31.850 1.00 68.38 93 ASN A O 1
ATOM 731 N N . THR A 1 94 ? -10.781 9.451 30.359 1.00 69.69 94 THR A N 1
ATOM 732 C CA . THR A 1 94 ? -10.975 10.607 31.247 1.00 69.69 94 THR A CA 1
ATOM 733 C C . THR A 1 94 ? -12.268 10.493 32.063 1.00 69.69 94 THR A C 1
ATOM 73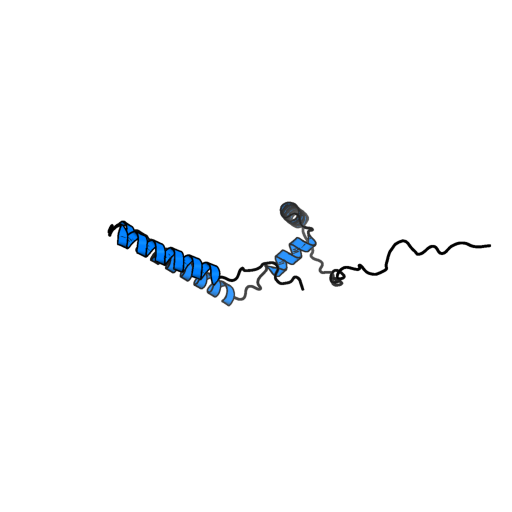5 O O . THR A 1 94 ? -12.254 10.813 33.250 1.00 69.69 94 THR A O 1
ATOM 738 N N . HIS A 1 95 ? -13.356 9.983 31.482 1.00 65.00 95 HIS A N 1
ATOM 739 C CA . HIS A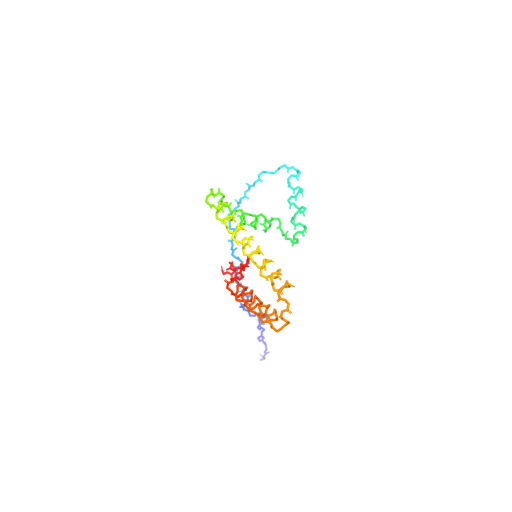 1 95 ? -14.674 9.843 32.115 1.00 65.00 95 HIS A CA 1
ATOM 740 C C . HIS A 1 95 ? -14.874 8.392 32.580 1.00 65.00 95 HIS A C 1
ATOM 742 O O . HIS A 1 95 ? -15.597 7.604 31.980 1.00 65.00 95 HIS A O 1
ATOM 748 N N . LYS A 1 96 ? -14.144 8.033 33.644 1.00 60.06 96 LYS A N 1
ATOM 749 C CA . LYS A 1 96 ? -13.868 6.663 34.122 1.00 60.06 96 LYS A CA 1
ATOM 750 C C . LYS A 1 96 ? -15.036 5.950 34.825 1.00 60.06 96 LYS A C 1
ATOM 752 O O . LYS A 1 96 ? -14.819 5.265 35.827 1.00 60.06 96 LYS A O 1
ATOM 757 N N . GLY A 1 97 ? -16.263 6.057 34.326 1.00 64.44 97 GLY A N 1
ATOM 758 C CA . GLY A 1 97 ? -17.271 5.053 34.659 1.00 64.44 97 GLY A CA 1
ATOM 759 C C . GLY A 1 97 ? -16.792 3.713 34.097 1.00 64.44 97 GLY A C 1
ATOM 760 O O . GLY A 1 97 ? -16.835 3.516 32.889 1.00 64.44 97 GLY A O 1
ATOM 761 N N . ALA A 1 98 ? -16.267 2.807 34.931 1.00 60.12 98 ALA A N 1
ATOM 762 C CA . ALA A 1 98 ? -15.633 1.568 34.452 1.00 60.12 98 ALA A CA 1
ATOM 763 C C . ALA A 1 98 ? -16.573 0.717 33.575 1.00 60.12 98 ALA A C 1
ATOM 765 O O . ALA A 1 98 ? -16.120 0.046 32.653 1.00 60.12 98 ALA A O 1
ATOM 766 N N . VAL A 1 99 ? -17.880 0.794 33.835 1.00 59.16 99 VAL A N 1
ATOM 767 C CA . VAL A 1 99 ? -18.929 0.125 33.055 1.00 59.16 99 VAL A CA 1
ATOM 768 C C . VAL A 1 99 ? -19.150 0.818 31.699 1.00 59.16 99 VAL A C 1
ATOM 770 O O . VAL A 1 99 ? -19.178 0.144 30.674 1.00 59.16 99 VAL A O 1
ATOM 773 N N . GLU A 1 100 ? -19.199 2.153 31.668 1.00 65.19 100 GLU A N 1
ATOM 774 C CA . GLU A 1 100 ? -19.415 2.948 30.445 1.00 65.19 100 GLU A CA 1
ATOM 775 C C . GLU A 1 100 ? -18.212 2.880 29.487 1.00 65.19 100 GLU A C 1
ATOM 777 O O . GLU A 1 100 ? -18.370 2.733 28.275 1.00 65.19 100 GLU A O 1
ATOM 782 N N . ALA A 1 101 ? -16.985 2.915 30.016 1.00 68.69 101 ALA A N 1
ATOM 783 C CA . ALA A 1 101 ? -15.772 2.833 29.202 1.00 68.69 101 ALA A CA 1
ATOM 784 C C . ALA A 1 101 ? -15.622 1.464 28.511 1.00 68.69 101 ALA A C 1
ATOM 786 O O . ALA A 1 101 ? -15.215 1.396 27.349 1.00 68.69 101 ALA A O 1
ATOM 787 N N . VAL A 1 102 ? -15.980 0.372 29.200 1.00 67.94 102 VAL A N 1
ATOM 788 C CA . VAL A 1 102 ? -15.974 -0.988 28.631 1.00 67.94 102 VAL A CA 1
ATOM 789 C C . VAL A 1 102 ? -16.991 -1.110 27.496 1.00 67.94 102 VAL A C 1
ATOM 791 O O . VAL A 1 102 ? -16.682 -1.696 26.457 1.00 67.94 102 VAL A O 1
ATOM 794 N N . GLU A 1 103 ? -18.168 -0.508 27.650 1.00 71.88 103 GLU A N 1
ATOM 795 C CA . GLU A 1 103 ? -19.211 -0.508 26.627 1.00 71.88 103 GLU A CA 1
ATOM 796 C C . GLU A 1 103 ? -18.793 0.281 25.375 1.00 71.88 103 GLU A C 1
ATOM 798 O O . GLU A 1 103 ? -18.936 -0.212 24.252 1.00 71.88 103 GLU A O 1
ATOM 803 N N . VAL A 1 104 ? -18.188 1.461 25.539 1.00 75.38 104 VAL A N 1
ATOM 804 C CA . VAL A 1 104 ? -17.655 2.255 24.416 1.00 75.38 104 VAL A CA 1
ATOM 805 C C . VAL A 1 104 ? -16.553 1.493 23.674 1.00 75.38 104 VAL A C 1
ATOM 807 O O . VAL A 1 104 ? -16.561 1.427 22.443 1.00 75.38 104 VAL A O 1
ATOM 810 N N . ILE A 1 105 ? -15.627 0.860 24.401 1.00 75.81 105 ILE A N 1
ATOM 811 C CA . ILE A 1 105 ? -14.571 0.034 23.798 1.00 75.81 105 ILE A CA 1
ATOM 812 C C . ILE A 1 105 ? -15.178 -1.144 23.018 1.00 75.81 105 ILE A C 1
ATOM 814 O O . ILE A 1 105 ? -14.734 -1.430 21.902 1.00 75.81 105 ILE A O 1
ATOM 818 N N . GLY A 1 106 ? -16.213 -1.793 23.557 1.00 76.75 106 GLY A N 1
ATOM 819 C CA . GLY A 1 106 ? -16.936 -2.873 22.883 1.00 76.75 106 GLY A CA 1
ATOM 820 C C . GLY A 1 106 ? -17.524 -2.439 21.538 1.00 76.75 106 GLY A C 1
ATOM 821 O O . GLY A 1 106 ? -17.281 -3.090 20.516 1.00 76.75 106 GLY A O 1
ATOM 822 N N . HIS A 1 107 ? -18.212 -1.297 21.509 1.00 78.88 107 HIS A N 1
ATOM 823 C CA . HIS A 1 107 ? -18.780 -0.735 20.282 1.00 78.88 107 HIS A CA 1
ATOM 824 C C . HIS A 1 107 ? -17.702 -0.354 19.255 1.00 78.88 107 HIS A C 1
ATOM 826 O O . HIS A 1 107 ? -17.849 -0.640 18.066 1.00 78.88 107 HIS A O 1
ATOM 832 N N . LEU A 1 108 ? -16.573 0.213 19.691 1.00 81.81 108 LEU A N 1
ATOM 833 C CA . LEU A 1 108 ? -15.457 0.546 18.798 1.00 81.81 108 LEU A CA 1
ATOM 834 C C . LEU A 1 108 ? -14.803 -0.698 18.178 1.00 81.81 108 LEU A C 1
ATOM 836 O O . LEU A 1 108 ? -14.464 -0.694 16.992 1.00 81.81 108 LEU A O 1
ATOM 840 N N . ILE A 1 109 ? -14.649 -1.780 18.946 1.00 78.38 109 ILE A N 1
ATOM 841 C CA . ILE A 1 109 ? -14.144 -3.061 18.429 1.00 78.38 109 ILE A CA 1
ATOM 842 C C . ILE A 1 109 ? -15.126 -3.653 17.412 1.00 78.38 109 ILE A C 1
ATOM 844 O O . ILE A 1 109 ? -14.691 -4.164 16.377 1.00 78.38 109 ILE A O 1
ATOM 848 N N . ALA A 1 110 ? -16.433 -3.559 17.668 1.00 75.50 110 ALA A N 1
ATOM 849 C CA . ALA A 1 110 ? -17.463 -4.011 16.737 1.00 75.50 110 ALA A CA 1
ATOM 850 C C . ALA A 1 110 ? -17.415 -3.227 15.413 1.00 75.50 110 ALA A C 1
ATOM 852 O O . ALA A 1 110 ? -17.379 -3.840 14.346 1.00 75.50 110 ALA A O 1
ATOM 853 N N . ILE A 1 111 ? -17.296 -1.896 15.472 1.00 80.44 111 ILE A N 1
ATOM 854 C CA . ILE A 1 111 ? -17.145 -1.041 14.283 1.00 80.44 111 ILE A CA 1
ATOM 855 C C . ILE A 1 111 ? -15.858 -1.381 13.523 1.00 80.44 111 ILE A C 1
ATOM 857 O O . ILE A 1 111 ? -15.886 -1.532 12.304 1.00 80.44 111 ILE A O 1
ATOM 861 N N . LYS A 1 112 ? -14.729 -1.572 14.220 1.00 77.94 112 LYS A N 1
ATOM 862 C CA . LYS A 1 112 ? -13.463 -1.976 13.588 1.00 77.94 112 LYS A CA 1
ATOM 863 C C . LYS A 1 112 ? -13.594 -3.314 12.855 1.00 77.94 112 LYS A C 1
ATOM 865 O O . LYS A 1 112 ? -13.083 -3.449 11.748 1.00 77.94 112 LYS A O 1
ATOM 870 N N . ARG A 1 113 ? -14.270 -4.298 13.455 1.00 71.56 113 ARG A N 1
ATOM 871 C CA . ARG A 1 113 ? -14.525 -5.605 12.825 1.00 71.56 113 ARG A CA 1
ATOM 872 C C . ARG A 1 113 ? -15.440 -5.481 11.611 1.00 71.56 113 ARG A C 1
ATOM 874 O O . ARG A 1 113 ? -15.152 -6.094 10.591 1.00 71.56 113 ARG A O 1
ATOM 881 N N . ALA A 1 114 ? -16.487 -4.665 11.700 1.00 73.50 114 ALA A N 1
ATOM 882 C CA . ALA A 1 114 ? -17.381 -4.405 10.578 1.00 73.50 114 ALA A CA 1
ATOM 883 C C . ALA A 1 114 ? -16.643 -3.726 9.413 1.00 73.50 114 ALA A C 1
ATOM 885 O O . ALA A 1 114 ? -16.761 -4.169 8.277 1.00 73.50 114 ALA A O 1
ATOM 886 N N . LEU A 1 115 ? -15.803 -2.722 9.688 1.00 76.12 115 LEU A N 1
ATOM 887 C CA . LEU A 1 115 ? -14.954 -2.088 8.673 1.00 76.12 115 LEU A CA 1
ATOM 888 C C . LEU A 1 115 ? -13.939 -3.065 8.066 1.00 76.12 115 LEU A C 1
ATOM 890 O O . LEU A 1 115 ? -13.718 -3.036 6.862 1.00 76.12 115 LEU A O 1
ATOM 894 N N . ALA A 1 116 ? -13.349 -3.951 8.872 1.00 72.75 116 ALA A N 1
ATOM 895 C CA . ALA A 1 116 ? -12.440 -4.983 8.377 1.00 72.75 116 ALA A CA 1
ATOM 896 C C . ALA A 1 116 ? -13.150 -6.012 7.481 1.00 72.75 116 ALA A C 1
ATOM 898 O O . ALA A 1 116 ? -12.556 -6.482 6.521 1.00 72.75 116 ALA A O 1
ATOM 899 N N . ALA A 1 117 ? -14.413 -6.336 7.768 1.00 71.75 117 ALA A N 1
ATOM 900 C CA . ALA A 1 117 ? -15.230 -7.224 6.941 1.00 71.75 117 ALA A CA 1
ATOM 901 C C . ALA A 1 117 ? -15.734 -6.548 5.653 1.00 71.75 117 ALA A C 1
ATOM 903 O O . ALA A 1 117 ? -15.936 -7.215 4.643 1.00 71.75 117 ALA A O 1
ATOM 904 N N . LEU A 1 118 ? -15.936 -5.227 5.690 1.00 69.19 118 LEU A N 1
ATOM 905 C CA . LEU A 1 118 ? -16.328 -4.412 4.538 1.00 69.19 118 LEU A CA 1
ATOM 906 C C . LEU A 1 118 ? -15.154 -3.995 3.660 1.00 69.19 118 LEU A C 1
ATOM 908 O O . LEU A 1 118 ? -15.391 -3.512 2.560 1.00 69.19 118 LEU A O 1
ATOM 912 N N . SER A 1 119 ? -13.916 -4.150 4.129 1.00 56.91 119 SER A N 1
ATOM 913 C CA . SER A 1 119 ? -12.736 -4.095 3.280 1.00 56.91 119 SER A CA 1
ATOM 914 C C . SER A 1 119 ? -12.645 -5.454 2.595 1.00 56.91 119 SER A C 1
ATOM 916 O O . SER A 1 119 ? -12.168 -6.399 3.228 1.00 56.91 119 SER A O 1
ATOM 918 N N . PRO A 1 120 ? -13.089 -5.610 1.332 1.00 47.69 120 PRO A N 1
ATOM 919 C CA . PRO A 1 120 ? -12.759 -6.820 0.609 1.00 47.69 120 PRO A CA 1
ATOM 920 C C . PRO A 1 120 ? -11.235 -6.857 0.598 1.00 47.69 120 PRO A C 1
ATOM 922 O O . PRO A 1 120 ? -10.587 -5.824 0.399 1.00 47.69 120 PRO A O 1
ATOM 925 N N . LEU A 1 121 ? -10.668 -8.022 0.886 1.00 45.72 121 LEU A N 1
ATOM 926 C CA . LEU A 1 121 ? -9.284 -8.306 0.560 1.00 45.72 121 LEU A CA 1
ATOM 927 C C . LEU A 1 121 ? -9.037 -7.728 -0.843 1.00 45.72 121 LEU A C 1
ATOM 929 O O . LEU A 1 121 ? -9.691 -8.139 -1.801 1.00 45.72 121 LEU A O 1
ATOM 933 N N . GLU A 1 122 ? -8.144 -6.741 -0.964 1.00 51.22 122 GLU A N 1
ATOM 934 C CA . GLU A 1 122 ? -7.365 -6.647 -2.190 1.00 51.22 122 GLU A CA 1
ATOM 935 C C . GLU A 1 122 ? -6.709 -8.017 -2.291 1.00 51.22 122 GLU A C 1
ATOM 937 O O . GLU A 1 122 ? -5.769 -8.308 -1.556 1.00 51.22 122 GLU A O 1
ATOM 942 N N . ASP A 1 123 ? -7.300 -8.896 -3.089 1.00 44.94 123 ASP A N 1
ATOM 943 C CA . ASP A 1 123 ? -6.717 -10.174 -3.428 1.00 44.94 123 ASP A CA 1
ATOM 944 C C . ASP A 1 123 ? -5.732 -9.859 -4.561 1.00 44.94 123 ASP A C 1
ATOM 946 O O . ASP A 1 123 ? -6.164 -9.595 -5.689 1.00 44.94 123 ASP A O 1
ATOM 950 N N . PRO A 1 124 ? -4.409 -9.789 -4.310 1.00 51.16 124 PRO A N 1
ATOM 951 C CA . PRO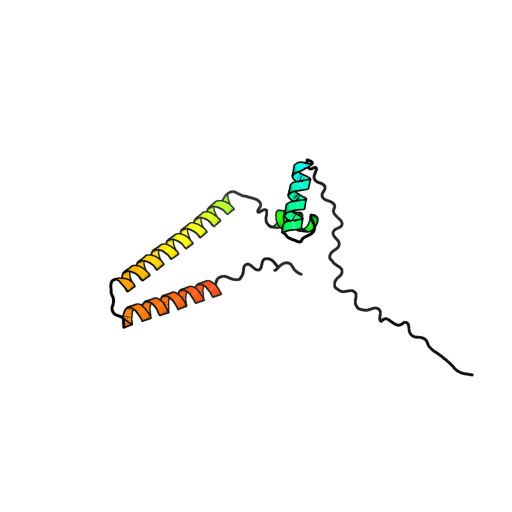 A 1 124 ? -3.444 -9.459 -5.355 1.00 51.16 124 PRO A CA 1
ATOM 952 C C . PRO A 1 124 ? -3.347 -10.546 -6.442 1.00 51.16 124 PRO A C 1
ATOM 954 O O . PRO A 1 124 ? -2.594 -10.358 -7.397 1.00 51.16 124 PRO A O 1
ATOM 957 N N . ASP A 1 125 ? -4.097 -11.649 -6.307 1.00 46.53 125 ASP A N 1
ATOM 958 C CA . ASP A 1 125 ? -4.079 -12.821 -7.185 1.00 46.53 125 ASP A CA 1
ATOM 959 C C . ASP A 1 125 ? -5.454 -13.167 -7.822 1.00 46.53 125 ASP A C 1
ATOM 961 O O . ASP A 1 125 ? -5.615 -14.257 -8.372 1.00 46.53 125 ASP A O 1
ATOM 965 N N . SER A 1 126 ? -6.431 -12.245 -7.861 1.00 46.69 126 SER A N 1
ATOM 966 C CA . SER A 1 126 ? -7.747 -12.486 -8.505 1.00 46.69 126 SER A CA 1
ATOM 967 C C . SER A 1 126 ? -7.724 -12.651 -10.046 1.00 46.69 126 SER A C 1
ATOM 969 O O . SER A 1 126 ? -8.770 -12.919 -10.633 1.00 46.69 126 SER A O 1
ATOM 971 N N . ASP A 1 127 ? -6.567 -12.574 -10.714 1.00 39.53 127 ASP A N 1
ATOM 972 C CA . ASP A 1 127 ? -6.431 -12.814 -12.167 1.00 39.53 127 ASP A CA 1
ATOM 973 C C . ASP A 1 127 ? -5.759 -14.165 -12.500 1.00 39.53 127 ASP A C 1
ATOM 975 O O . ASP A 1 127 ? -5.018 -14.318 -13.481 1.00 39.53 127 ASP A O 1
ATOM 979 N N . ALA A 1 128 ? -6.031 -15.192 -11.693 1.00 42.12 128 ALA A N 1
ATOM 980 C CA . ALA A 1 128 ? -5.778 -16.588 -12.047 1.00 42.12 128 ALA A CA 1
ATOM 981 C C . ALA A 1 128 ? -7.042 -17.264 -12.619 1.00 42.12 128 ALA A C 1
ATOM 983 O O . ALA A 1 128 ? -7.523 -18.265 -12.093 1.00 42.12 128 ALA A O 1
ATOM 984 N N . GLY A 1 129 ? -7.543 -16.719 -13.730 1.00 35.59 129 GLY A N 1
ATOM 985 C CA . GLY A 1 129 ? -8.418 -17.383 -14.705 1.00 35.59 129 GLY A CA 1
ATOM 986 C C . GLY A 1 129 ? -7.872 -17.167 -16.105 1.00 35.59 129 GLY A C 1
ATOM 987 O O . GLY A 1 129 ? -7.488 -16.009 -16.395 1.00 35.59 129 GLY A O 1
#

Foldseek 3Di:
DDDDDDDDPDDPDDPDPDDPDDPDDDDDDDDPVRVVVLVVVCVVVVHDSVVVVVLVVVPPDPDDVVVVVVVVVVVVVVVVVVVVVVVLLVVLVVVPPVVVSVVSVVVVVVVVVVVVVVPDPPPVPPPPD

Mean predicted aligned error: 19.68 Å

Radius of gyration: 28.12 Å; Cα contacts (8 Å, |Δi|>4): 18; chains: 1; bounding box: 44×84×63 Å

Secondary structure (DSSP, 8-state):
--------SS-S----S--------------HHHHHHHHHHHHHTTS-HHHHHHHHHHH-----HHHHHHHHHHHHHHHHHHHHHHHHHHHHHHS--HHHHHHHHHHHHHHHHHHHHHS----TTTT--

Solvent-accessible surface area (backbone atoms only — not comparable to full-atom values): 8247 Å² total; per-residue (Å²): 139,85,89,79,90,81,78,76,97,69,80,95,80,78,80,64,85,74,75,78,82,77,89,77,84,84,87,80,92,69,57,72,66,57,50,50,51,50,49,51,53,13,59,76,67,75,42,58,56,70,56,45,52,50,52,49,58,72,66,53,66,84,83,49,76,70,59,60,55,55,52,49,51,51,52,51,52,52,50,52,52,52,50,53,52,54,48,52,52,48,50,36,70,68,54,68,47,72,69,59,32,52,51,53,52,50,53,52,52,51,51,52,51,52,51,56,68,69,46,70,76,85,59,95,66,81,79,81,120